Protein AF-A0A395CS21-F1 (afdb_monomer_lite)

Structure (mmCIF, N/CA/C/O backbone):
data_AF-A0A395CS21-F1
#
_entry.id   AF-A0A395CS21-F1
#
loop_
_atom_site.group_PDB
_atom_site.id
_atom_site.type_symbol
_atom_site.label_atom_id
_atom_site.label_alt_id
_atom_site.label_comp_id
_atom_site.label_asym_id
_atom_site.label_entity_id
_atom_site.label_seq_id
_atom_site.pdbx_PDB_ins_code
_atom_site.Cartn_x
_atom_site.Cartn_y
_atom_site.Cartn_z
_atom_site.occupancy
_atom_site.B_iso_or_equiv
_atom_site.auth_seq_id
_atom_site.auth_comp_id
_atom_site.auth_asym_id
_atom_site.auth_atom_id
_atom_site.pdbx_PDB_model_num
ATOM 1 N N . MET A 1 1 ? -6.197 -10.869 -9.735 1.00 60.12 1 MET A N 1
ATOM 2 C CA . MET A 1 1 ? -6.683 -9.755 -10.585 1.00 60.12 1 MET A CA 1
ATOM 3 C C . MET A 1 1 ? -5.500 -8.849 -10.855 1.00 60.12 1 MET A C 1
ATOM 5 O O . MET A 1 1 ? -4.784 -8.540 -9.909 1.00 60.12 1 MET A O 1
ATOM 9 N N . GLN A 1 2 ? -5.282 -8.472 -12.110 1.00 77.25 2 GLN A N 1
ATOM 10 C CA . GLN A 1 2 ? -4.218 -7.556 -12.510 1.00 77.25 2 GLN A CA 1
ATOM 11 C C . GLN A 1 2 ? -4.860 -6.333 -13.159 1.00 77.25 2 GLN A C 1
ATOM 13 O O . GLN A 1 2 ? -5.747 -6.489 -13.995 1.00 77.25 2 GLN A O 1
ATOM 18 N N . ALA A 1 3 ? -4.441 -5.139 -12.752 1.00 86.31 3 ALA A N 1
ATOM 19 C CA . ALA A 1 3 ? -4.806 -3.898 -13.426 1.00 86.31 3 ALA A CA 1
ATOM 20 C C . ALA A 1 3 ? -3.535 -3.237 -13.960 1.00 86.31 3 ALA A C 1
ATOM 22 O O . ALA A 1 3 ? -2.516 -3.216 -13.271 1.00 86.31 3 ALA A O 1
ATOM 23 N N . ARG A 1 4 ? -3.596 -2.723 -15.188 1.00 91.25 4 ARG A N 1
ATOM 24 C CA . ARG A 1 4 ? -2.520 -1.971 -15.841 1.00 91.25 4 ARG A CA 1
ATOM 25 C C . ARG A 1 4 ? -3.071 -0.616 -16.249 1.00 91.25 4 ARG A C 1
ATOM 27 O O . ARG A 1 4 ? -4.176 -0.540 -16.784 1.00 91.25 4 ARG A O 1
ATOM 34 N N . ARG A 1 5 ? -2.296 0.435 -16.016 1.00 93.00 5 ARG A N 1
ATOM 35 C CA . ARG A 1 5 ? -2.578 1.792 -16.472 1.00 93.00 5 ARG A CA 1
ATOM 36 C C . ARG A 1 5 ? -1.314 2.373 -17.088 1.00 93.00 5 ARG A C 1
ATOM 38 O O . ARG A 1 5 ? -0.289 2.443 -16.423 1.00 93.00 5 ARG A O 1
ATOM 45 N N . THR A 1 6 ? -1.412 2.836 -18.325 1.00 92.94 6 THR A N 1
ATOM 46 C CA . THR A 1 6 ? -0.354 3.618 -18.973 1.00 92.94 6 THR A CA 1
ATOM 47 C C . THR A 1 6 ? -0.595 5.101 -18.702 1.00 92.94 6 THR A C 1
ATOM 49 O O . THR A 1 6 ? -1.731 5.578 -18.782 1.00 92.94 6 THR A O 1
ATOM 52 N N . ALA A 1 7 ? 0.460 5.822 -18.343 1.00 92.06 7 ALA A N 1
ATOM 53 C CA . ALA A 1 7 ? 0.455 7.249 -18.061 1.00 92.06 7 ALA A CA 1
ATOM 54 C C . ALA A 1 7 ? 1.705 7.907 -18.682 1.00 92.06 7 ALA A C 1
ATOM 56 O O . ALA A 1 7 ? 2.623 7.200 -19.098 1.00 92.06 7 ALA A O 1
ATOM 57 N N . PRO A 1 8 ? 1.761 9.249 -18.780 1.00 93.62 8 PRO A N 1
ATOM 58 C CA . PRO A 1 8 ? 2.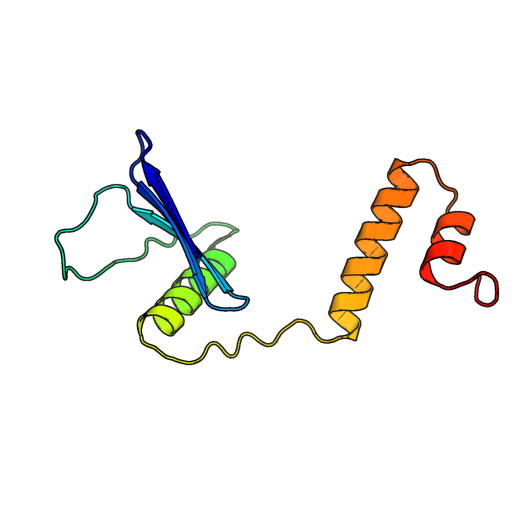924 9.940 -19.344 1.00 93.62 8 PRO A CA 1
ATOM 59 C C . PRO A 1 8 ? 4.240 9.679 -18.599 1.00 93.62 8 PRO A C 1
ATOM 61 O O . PRO A 1 8 ? 5.305 9.847 -19.179 1.00 93.62 8 PRO A O 1
ATOM 64 N N . ASP A 1 9 ? 4.168 9.285 -17.326 1.00 92.50 9 ASP A N 1
ATOM 65 C CA . ASP A 1 9 ? 5.314 8.943 -16.482 1.00 92.50 9 ASP A CA 1
ATOM 66 C C . ASP A 1 9 ? 5.683 7.450 -16.528 1.00 92.50 9 ASP A C 1
ATOM 68 O O . ASP A 1 9 ? 6.563 7.022 -15.787 1.00 92.50 9 ASP A O 1
ATOM 72 N N . GLY A 1 10 ? 5.018 6.654 -17.370 1.00 92.88 10 GLY A N 1
ATOM 73 C CA . GLY A 1 10 ? 5.276 5.229 -17.553 1.00 92.88 10 GLY A CA 1
ATOM 74 C C . GLY A 1 10 ? 4.075 4.346 -17.228 1.00 92.88 10 GLY A C 1
ATOM 75 O O . GLY A 1 10 ? 2.909 4.745 -17.306 1.00 92.88 10 GLY A O 1
ATOM 76 N N . GLU A 1 11 ? 4.354 3.094 -16.887 1.00 93.00 11 GLU A N 1
ATOM 77 C CA . GLU A 1 11 ? 3.336 2.077 -16.665 1.00 93.00 11 GLU A CA 1
ATOM 78 C C . GLU A 1 11 ? 3.134 1.765 -15.193 1.00 93.00 11 GLU A C 1
ATOM 80 O O . GLU A 1 11 ? 4.071 1.517 -14.440 1.00 93.00 11 GLU A O 1
ATOM 85 N N . HIS A 1 12 ? 1.870 1.721 -14.795 1.00 93.12 12 HIS A N 1
ATOM 86 C CA . HIS A 1 12 ? 1.445 1.418 -13.442 1.00 93.12 12 HIS A CA 1
ATOM 87 C C . HIS A 1 12 ? 0.727 0.074 -13.431 1.00 93.12 12 HIS A C 1
ATOM 89 O O . HIS A 1 12 ? -0.240 -0.131 -14.170 1.00 93.12 12 HIS A O 1
ATOM 95 N N . PHE A 1 13 ? 1.174 -0.838 -12.574 1.00 92.06 13 PHE A N 1
ATOM 96 C CA . PHE A 1 13 ? 0.582 -2.160 -12.412 1.00 92.06 13 PHE A CA 1
ATOM 97 C C . PHE A 1 13 ? 0.107 -2.370 -10.983 1.00 92.06 13 PHE A C 1
ATOM 99 O O . PHE A 1 13 ? 0.803 -2.045 -10.024 1.00 92.06 13 PHE A O 1
ATOM 106 N N . ILE A 1 14 ? -1.057 -2.996 -10.853 1.00 92.38 14 ILE A N 1
ATOM 107 C CA . ILE A 1 14 ? -1.552 -3.560 -9.604 1.00 92.38 14 ILE A CA 1
ATOM 108 C C . ILE A 1 14 ? -1.580 -5.074 -9.781 1.00 92.38 14 ILE A C 1
ATOM 110 O O . ILE A 1 14 ? -2.355 -5.595 -10.587 1.00 92.38 14 ILE A O 1
ATOM 114 N N . LEU A 1 15 ? -0.747 -5.776 -9.018 1.00 88.38 15 LEU A N 1
ATOM 115 C CA . LEU A 1 15 ? -0.692 -7.232 -8.970 1.00 88.38 15 LEU A CA 1
ATOM 116 C C . LEU A 1 15 ? -1.318 -7.707 -7.661 1.00 88.38 15 LEU A C 1
ATOM 118 O O . LEU A 1 15 ? -0.813 -7.399 -6.583 1.00 88.38 15 LEU A O 1
ATOM 122 N N . ARG A 1 16 ? -2.419 -8.460 -7.744 1.00 86.44 16 ARG A N 1
ATOM 123 C CA . ARG A 1 16 ? -3.076 -9.047 -6.566 1.00 86.44 16 ARG A CA 1
ATOM 124 C C . ARG A 1 16 ? -2.854 -10.548 -6.502 1.00 86.44 16 ARG A C 1
ATOM 126 O O . ARG A 1 16 ? -3.251 -11.258 -7.430 1.00 86.44 16 ARG A O 1
ATOM 133 N N . SER A 1 17 ? -2.329 -11.016 -5.373 1.00 77.25 17 SER A N 1
ATOM 134 C CA . SER A 1 17 ? -2.138 -12.429 -5.048 1.00 77.25 17 SER A CA 1
ATOM 135 C C . SER A 1 17 ? -2.700 -12.733 -3.662 1.00 77.25 17 SER A C 1
ATOM 137 O O . SER A 1 17 ? -2.101 -12.412 -2.637 1.00 77.25 17 SER A O 1
ATOM 139 N N . GLY A 1 18 ? -3.872 -13.368 -3.611 1.00 79.12 18 GLY A N 1
ATOM 140 C CA . GLY A 1 18 ? -4.559 -13.635 -2.348 1.00 79.12 18 GLY A CA 1
ATOM 141 C C . GLY A 1 18 ? -4.933 -12.336 -1.628 1.00 79.12 18 GLY A C 1
ATOM 142 O O . GLY A 1 18 ? -5.769 -11.581 -2.119 1.00 79.12 18 GLY A O 1
ATOM 143 N N . ARG A 1 19 ? -4.330 -12.094 -0.457 1.00 74.25 19 ARG A N 1
ATOM 144 C CA . ARG A 1 19 ? -4.513 -10.856 0.326 1.00 74.25 19 ARG A CA 1
ATOM 145 C C . ARG A 1 19 ? -3.471 -9.782 0.019 1.00 74.25 19 ARG A C 1
ATOM 147 O O . ARG A 1 19 ? -3.623 -8.663 0.500 1.00 74.25 19 ARG A O 1
ATOM 154 N N . ASP A 1 20 ? -2.440 -10.121 -0.745 1.00 78.88 20 ASP A N 1
ATOM 155 C CA . ASP A 1 20 ? -1.356 -9.206 -1.056 1.00 78.88 20 ASP A CA 1
ATOM 156 C C . ASP A 1 20 ? -1.671 -8.424 -2.330 1.00 78.88 20 ASP A C 1
ATOM 158 O O . ASP A 1 20 ? -2.116 -8.977 -3.341 1.00 78.88 20 ASP A O 1
ATOM 162 N N . GLU A 1 21 ? -1.428 -7.120 -2.266 1.00 87.56 21 GLU A N 1
ATOM 163 C CA . GLU A 1 21 ? -1.458 -6.216 -3.406 1.00 87.56 21 GLU A CA 1
ATOM 164 C C . GLU A 1 21 ? -0.072 -5.583 -3.556 1.00 87.56 21 GLU A C 1
ATOM 166 O O . GLU A 1 21 ? 0.485 -5.036 -2.601 1.00 87.56 21 GLU A O 1
ATOM 171 N N . HIS A 1 22 ? 0.483 -5.659 -4.763 1.00 89.12 22 HIS A N 1
ATOM 172 C CA . HIS A 1 22 ? 1.730 -5.007 -5.137 1.00 89.12 22 HIS A CA 1
ATOM 173 C C . HIS A 1 22 ? 1.438 -3.949 -6.192 1.00 89.12 22 HIS A C 1
ATOM 175 O O . HIS A 1 22 ? 0.848 -4.249 -7.230 1.00 89.12 22 HIS A O 1
ATOM 181 N N . GLN A 1 23 ? 1.864 -2.721 -5.917 1.00 91.31 23 GLN A N 1
ATOM 182 C CA . GLN A 1 23 ? 1.786 -1.608 -6.854 1.00 91.31 23 GLN A CA 1
ATOM 183 C C . GLN A 1 23 ? 3.181 -1.366 -7.423 1.00 91.31 23 GLN A C 1
ATOM 185 O O . GLN A 1 23 ? 4.145 -1.235 -6.667 1.00 91.31 23 GLN A O 1
ATOM 190 N N . LEU A 1 24 ? 3.285 -1.362 -8.747 1.00 91.25 24 LEU A N 1
ATOM 191 C CA . LEU A 1 24 ? 4.533 -1.185 -9.477 1.00 91.25 24 LEU A CA 1
ATOM 192 C C . LEU A 1 24 ? 4.389 0.016 -10.396 1.00 91.25 24 LEU A C 1
ATOM 194 O O . LEU A 1 24 ? 3.380 0.144 -11.086 1.00 91.25 24 LEU A O 1
ATOM 198 N N . TRP A 1 25 ? 5.426 0.839 -10.430 1.00 92.75 25 TRP A N 1
ATOM 199 C CA . TRP A 1 25 ? 5.606 1.879 -11.427 1.00 92.75 25 TRP A CA 1
ATOM 200 C C . TRP A 1 25 ? 6.863 1.547 -12.230 1.00 92.75 25 TRP A C 1
ATOM 202 O O . TRP A 1 25 ? 7.924 1.304 -11.653 1.00 92.75 25 TRP A O 1
ATOM 212 N N . ILE A 1 26 ? 6.711 1.475 -13.547 1.00 91.88 26 ILE A N 1
ATOM 213 C CA . ILE A 1 26 ? 7.748 1.110 -14.504 1.00 91.88 26 ILE A CA 1
ATOM 214 C C . ILE A 1 26 ? 7.853 2.272 -15.501 1.00 91.88 26 ILE A C 1
ATOM 216 O O . ILE A 1 26 ? 7.036 2.335 -16.422 1.00 91.88 26 ILE A O 1
ATOM 220 N N . PRO A 1 27 ? 8.795 3.215 -15.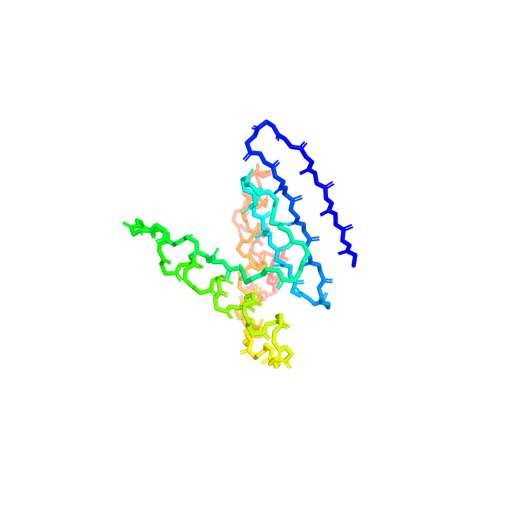304 1.00 90.56 27 PRO A N 1
ATOM 221 C CA . PRO A 1 27 ? 8.924 4.391 -16.166 1.00 90.56 27 PRO A CA 1
ATOM 222 C C . PRO A 1 27 ? 9.247 4.001 -17.610 1.00 90.56 27 PRO A C 1
ATOM 224 O O . PRO A 1 27 ? 8.602 4.483 -18.535 1.00 90.56 27 PRO A O 1
ATOM 227 N N . ASP A 1 28 ? 10.163 3.045 -17.772 1.00 86.19 28 ASP A N 1
ATOM 228 C CA . ASP A 1 28 ? 10.559 2.483 -19.058 1.00 86.19 28 ASP A CA 1
ATOM 229 C C . ASP A 1 28 ? 10.223 0.986 -19.083 1.00 86.19 28 ASP A C 1
ATOM 231 O O . ASP A 1 28 ? 10.850 0.210 -18.349 1.00 86.19 28 ASP A O 1
ATOM 235 N N . PRO A 1 29 ? 9.224 0.554 -19.876 1.00 79.38 29 PRO A N 1
ATOM 236 C CA . PRO A 1 29 ? 8.859 -0.851 -19.987 1.00 79.38 29 PRO A CA 1
ATOM 237 C C . PRO A 1 29 ? 10.067 -1.687 -20.431 1.00 79.38 29 PRO A C 1
ATOM 239 O O . PRO A 1 29 ? 10.620 -1.435 -21.506 1.00 79.38 29 PRO A O 1
ATOM 242 N N . PRO A 1 30 ? 10.505 -2.671 -19.630 1.00 81.25 30 PRO A N 1
ATOM 243 C CA . PRO A 1 30 ? 11.649 -3.491 -19.984 1.00 81.25 30 PRO A CA 1
ATOM 244 C C . PRO A 1 30 ? 11.297 -4.447 -21.126 1.00 81.25 30 PRO A C 1
ATOM 246 O O . PRO A 1 30 ? 10.137 -4.810 -21.320 1.00 81.25 30 PRO A O 1
ATOM 249 N N . LEU A 1 31 ? 12.319 -4.918 -21.841 1.00 85.19 31 LEU A N 1
ATOM 250 C CA . LEU A 1 31 ? 12.161 -6.054 -22.747 1.00 85.19 31 LEU A CA 1
ATOM 251 C C . LEU A 1 31 ? 11.743 -7.297 -21.955 1.00 85.19 31 LEU A C 1
ATOM 253 O O . LEU A 1 31 ? 12.188 -7.494 -20.816 1.00 85.19 31 LEU A O 1
ATOM 257 N N . ASP A 1 32 ? 10.948 -8.162 -22.579 1.00 81.50 32 ASP A N 1
ATOM 258 C CA . ASP A 1 32 ? 10.516 -9.419 -21.974 1.00 81.50 32 ASP A CA 1
ATOM 259 C C . ASP A 1 32 ? 11.717 -10.242 -21.477 1.00 81.50 32 ASP A C 1
ATOM 261 O O . ASP A 1 32 ? 12.728 -10.397 -22.162 1.00 81.50 32 ASP A O 1
ATOM 265 N N . GLY A 1 33 ? 11.612 -10.756 -20.249 1.00 82.19 33 GLY A N 1
ATOM 266 C CA . GLY A 1 33 ? 12.669 -11.542 -19.603 1.00 82.19 33 GLY A CA 1
ATOM 267 C C . GLY A 1 33 ? 13.810 -10.731 -18.976 1.00 82.19 33 GLY A C 1
ATOM 268 O O . GLY A 1 33 ? 14.703 -11.326 -18.371 1.00 82.19 33 GLY A O 1
ATOM 269 N N . SER A 1 34 ? 13.791 -9.397 -19.061 1.00 85.56 34 SER A N 1
ATOM 270 C CA . SER A 1 34 ? 14.799 -8.562 -18.394 1.00 85.56 34 SER A CA 1
ATOM 271 C C . SER A 1 34 ? 14.675 -8.616 -16.869 1.00 85.56 34 SER A C 1
ATOM 273 O O . SER A 1 34 ? 13.581 -8.713 -16.310 1.00 85.56 34 SER A O 1
ATOM 275 N N . ALA A 1 35 ? 15.812 -8.487 -16.182 1.00 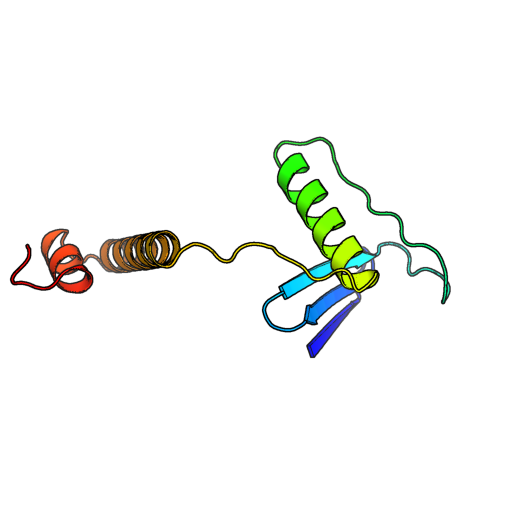84.50 35 ALA A N 1
ATOM 276 C CA . ALA A 1 35 ? 15.831 -8.321 -14.735 1.00 84.50 35 ALA A CA 1
ATOM 277 C C . ALA A 1 35 ? 15.200 -6.976 -14.336 1.00 84.50 35 ALA A C 1
ATOM 279 O O . ALA A 1 35 ? 15.475 -5.942 -14.944 1.00 84.50 35 ALA A O 1
ATOM 280 N N . LEU A 1 36 ? 14.383 -6.989 -13.281 1.00 86.06 36 LEU A N 1
ATOM 281 C CA . LEU A 1 36 ? 13.810 -5.781 -12.690 1.00 86.06 36 LEU A CA 1
ATOM 282 C C . LEU A 1 36 ? 14.727 -5.242 -11.590 1.00 86.06 36 LEU A C 1
ATOM 284 O O . LEU A 1 36 ? 15.149 -5.988 -10.705 1.00 86.06 36 LEU A O 1
ATOM 288 N N . ALA A 1 37 ? 14.970 -3.933 -11.607 1.00 89.12 37 ALA A N 1
ATOM 289 C CA . ALA A 1 37 ? 15.614 -3.210 -10.518 1.00 89.12 37 ALA A CA 1
ATOM 290 C C . ALA A 1 37 ? 14.575 -2.365 -9.767 1.00 89.12 37 ALA A C 1
ATOM 292 O O . ALA A 1 37 ? 13.742 -1.703 -10.382 1.00 89.12 37 ALA A O 1
ATOM 293 N N . ALA A 1 38 ? 14.628 -2.378 -8.434 1.00 91.00 38 ALA A N 1
ATOM 294 C CA . ALA A 1 38 ? 13.802 -1.510 -7.601 1.00 91.00 38 ALA A CA 1
ATOM 295 C C . ALA A 1 38 ? 14.603 -0.271 -7.188 1.00 91.00 38 ALA A C 1
ATOM 297 O O . ALA A 1 38 ? 15.678 -0.394 -6.603 1.00 91.00 38 ALA A O 1
ATOM 298 N N . ILE A 1 39 ? 14.059 0.917 -7.450 1.00 91.25 39 ILE A N 1
ATOM 299 C CA . ILE A 1 39 ? 14.615 2.179 -6.953 1.00 91.25 39 ILE A CA 1
ATOM 300 C C . ILE A 1 39 ? 13.985 2.467 -5.588 1.00 91.25 39 ILE A C 1
ATOM 302 O O . ILE A 1 39 ? 12.767 2.608 -5.472 1.00 91.25 39 ILE A O 1
ATOM 306 N N . VAL A 1 40 ? 14.813 2.549 -4.545 1.00 90.62 40 VAL A N 1
ATOM 307 C CA . VAL A 1 40 ? 14.378 2.871 -3.180 1.00 90.62 40 VAL A CA 1
ATOM 308 C C . VAL A 1 40 ? 15.011 4.192 -2.762 1.00 90.62 40 VAL A C 1
ATOM 310 O O . VAL A 1 40 ? 16.199 4.251 -2.459 1.00 90.62 40 VAL A O 1
ATOM 313 N N . SER A 1 41 ? 14.213 5.261 -2.745 1.00 91.25 41 SER A N 1
ATOM 314 C CA . SER A 1 41 ? 14.677 6.569 -2.273 1.00 91.25 41 SER A CA 1
ATOM 315 C C . SER A 1 41 ? 14.993 6.533 -0.777 1.00 91.25 41 SER A C 1
ATOM 317 O O . SER A 1 41 ? 14.227 5.958 0.003 1.00 91.25 41 SER A O 1
ATOM 319 N N . LEU A 1 42 ? 16.081 7.193 -0.380 1.00 93.19 42 LEU A N 1
ATOM 320 C CA . LEU A 1 42 ? 16.486 7.375 1.015 1.00 93.19 42 LEU A CA 1
ATOM 321 C C . LEU A 1 42 ? 15.805 8.621 1.610 1.00 93.19 42 LEU A C 1
ATOM 323 O O . LEU A 1 42 ? 16.436 9.654 1.805 1.00 93.19 42 LEU A O 1
ATOM 327 N N . ASP A 1 43 ? 14.499 8.535 1.849 1.00 92.12 43 ASP A N 1
ATOM 328 C CA . ASP A 1 43 ? 13.710 9.579 2.520 1.00 92.12 43 ASP A CA 1
ATOM 329 C C . ASP A 1 43 ? 12.924 8.988 3.708 1.00 92.12 43 ASP A C 1
ATOM 331 O O . ASP A 1 43 ? 13.094 7.821 4.055 1.00 92.12 43 ASP A O 1
ATOM 335 N N . GLU A 1 44 ? 12.044 9.760 4.346 1.00 92.38 44 GLU A N 1
ATOM 336 C CA . GLU A 1 44 ? 11.262 9.320 5.516 1.00 92.38 44 GLU A CA 1
ATOM 337 C C . GLU A 1 44 ? 10.413 8.051 5.293 1.00 92.38 44 GLU A C 1
ATOM 339 O O . GLU A 1 44 ? 10.021 7.363 6.241 1.00 92.38 44 GLU A O 1
ATOM 344 N N . ALA A 1 45 ? 10.090 7.727 4.042 1.00 89.31 45 ALA A N 1
ATOM 345 C CA . ALA A 1 45 ? 9.375 6.517 3.667 1.00 89.31 45 ALA A CA 1
ATOM 346 C C . ALA A 1 45 ? 10.295 5.353 3.255 1.00 89.31 45 ALA A C 1
ATOM 348 O O . ALA A 1 45 ? 9.770 4.290 2.906 1.00 89.31 45 ALA A O 1
ATOM 349 N N . GLU A 1 46 ? 11.623 5.504 3.325 1.00 89.31 46 GLU A N 1
ATOM 350 C CA . GLU A 1 46 ? 12.616 4.482 2.956 1.00 89.31 46 GLU A CA 1
ATOM 351 C C . GLU A 1 46 ? 12.303 3.117 3.582 1.00 89.31 46 GLU A C 1
ATOM 353 O O . GLU A 1 46 ? 12.119 2.172 2.805 1.00 89.31 46 GLU A O 1
ATOM 358 N N . PRO A 1 47 ? 12.050 2.989 4.906 1.00 89.94 47 PRO A N 1
ATOM 359 C CA . PRO A 1 47 ? 11.844 1.670 5.500 1.00 89.94 47 PRO A CA 1
ATOM 360 C C . PRO A 1 47 ? 10.600 0.975 4.938 1.00 89.94 47 PRO A C 1
ATOM 362 O O . PRO A 1 47 ? 10.545 -0.249 4.800 1.00 89.94 47 PRO A O 1
ATOM 365 N N . ARG A 1 48 ? 9.576 1.761 4.574 1.00 87.50 48 ARG A N 1
ATOM 366 C CA . ARG A 1 48 ? 8.345 1.247 3.963 1.00 87.50 48 ARG A CA 1
ATOM 367 C C . ARG A 1 48 ? 8.582 0.811 2.520 1.00 87.50 48 ARG A C 1
ATOM 369 O O . ARG A 1 48 ? 8.072 -0.244 2.136 1.00 87.50 48 ARG A O 1
ATOM 376 N N . ARG A 1 49 ? 9.344 1.584 1.737 1.00 88.94 49 ARG A N 1
ATOM 377 C CA . ARG A 1 49 ? 9.665 1.258 0.337 1.00 88.94 49 ARG A CA 1
ATOM 378 C C . ARG A 1 49 ? 10.613 0.065 0.226 1.00 88.94 49 ARG A C 1
ATOM 380 O O . ARG A 1 49 ? 10.317 -0.840 -0.549 1.00 88.94 49 ARG A O 1
ATOM 387 N N . ALA A 1 50 ? 11.657 -0.013 1.051 1.00 91.19 50 ALA A N 1
ATOM 388 C CA . ALA A 1 50 ? 12.540 -1.178 1.116 1.00 91.19 50 ALA A CA 1
ATOM 389 C C . ALA A 1 50 ? 11.762 -2.451 1.483 1.00 91.19 50 ALA A C 1
ATOM 391 O O . ALA A 1 50 ? 11.856 -3.476 0.802 1.00 91.19 50 ALA A O 1
ATOM 392 N N . ALA A 1 51 ? 10.899 -2.374 2.503 1.00 89.38 51 ALA A N 1
ATOM 393 C CA . ALA A 1 51 ? 10.039 -3.492 2.875 1.00 89.38 51 ALA A CA 1
ATOM 394 C C . ALA A 1 51 ? 9.063 -3.883 1.748 1.00 89.38 51 ALA A C 1
ATOM 396 O O . ALA A 1 51 ? 8.796 -5.070 1.558 1.00 89.38 51 ALA A O 1
ATOM 397 N N . ALA A 1 52 ? 8.525 -2.918 0.995 1.00 88.25 52 ALA A N 1
ATOM 398 C CA . ALA A 1 52 ? 7.658 -3.187 -0.153 1.00 88.25 52 ALA A CA 1
ATOM 399 C C . ALA A 1 52 ? 8.401 -3.899 -1.292 1.00 88.25 52 ALA A C 1
ATOM 401 O O . ALA A 1 52 ? 7.896 -4.907 -1.791 1.00 88.25 52 ALA A O 1
ATOM 402 N N . ALA A 1 53 ? 9.610 -3.445 -1.635 1.00 90.81 53 ALA A N 1
ATOM 403 C CA . ALA A 1 53 ? 10.463 -4.088 -2.632 1.00 90.81 53 ALA A CA 1
ATOM 404 C C . ALA A 1 53 ? 10.800 -5.535 -2.235 1.00 90.81 53 ALA A C 1
ATOM 406 O O . ALA A 1 53 ? 10.676 -6.450 -3.048 1.00 90.81 53 ALA A O 1
ATOM 407 N N . MET A 1 54 ? 11.128 -5.775 -0.961 1.00 89.00 54 MET A N 1
ATOM 408 C CA . MET A 1 54 ? 11.394 -7.125 -0.449 1.00 89.00 54 MET A CA 1
ATOM 409 C C . MET A 1 54 ? 10.164 -8.031 -0.457 1.00 89.00 54 MET A C 1
ATOM 411 O O . MET A 1 54 ? 10.278 -9.205 -0.812 1.00 89.00 54 MET A O 1
ATOM 415 N N . ARG A 1 55 ? 8.977 -7.511 -0.118 1.00 86.81 55 ARG A N 1
ATOM 416 C CA . ARG A 1 55 ? 7.727 -8.275 -0.266 1.00 86.81 55 ARG A CA 1
ATOM 417 C C . ARG A 1 55 ? 7.470 -8.635 -1.728 1.00 86.81 55 ARG A C 1
ATOM 419 O O . ARG A 1 55 ? 7.131 -9.777 -2.015 1.00 86.81 55 ARG A O 1
ATOM 426 N N . PHE A 1 56 ? 7.661 -7.695 -2.651 1.00 88.44 56 PHE A N 1
ATOM 427 C CA . PHE A 1 56 ? 7.495 -7.973 -4.075 1.00 88.44 56 PHE A CA 1
ATOM 428 C C . PHE A 1 56 ? 8.492 -9.027 -4.577 1.00 88.44 56 PHE A C 1
ATOM 430 O O . PHE A 1 56 ? 8.075 -9.990 -5.210 1.00 88.44 56 PHE A O 1
ATOM 437 N N . TRP A 1 57 ? 9.780 -8.916 -4.237 1.00 88.88 57 TRP A N 1
ATOM 438 C CA . TRP A 1 57 ? 10.790 -9.903 -4.638 1.00 88.88 57 TRP A CA 1
ATOM 439 C C . TRP A 1 57 ? 10.467 -11.312 -4.127 1.00 88.88 57 TRP A C 1
ATOM 441 O O . TRP A 1 57 ? 10.543 -12.279 -4.884 1.00 88.88 57 TRP A O 1
ATOM 451 N N . ARG A 1 58 ? 10.046 -11.444 -2.862 1.00 86.62 58 ARG A N 1
ATOM 452 C CA . ARG A 1 58 ? 9.611 -12.736 -2.306 1.00 86.62 58 ARG A CA 1
ATOM 453 C C . ARG A 1 58 ? 8.408 -13.293 -3.063 1.00 86.62 58 ARG A C 1
ATOM 455 O O . ARG A 1 58 ? 8.434 -14.456 -3.451 1.00 86.62 58 ARG A O 1
ATOM 462 N N . HIS A 1 59 ? 7.407 -12.455 -3.334 1.00 85.12 59 HIS A N 1
ATOM 463 C CA . HIS A 1 59 ? 6.245 -12.840 -4.132 1.00 85.12 59 HIS A CA 1
ATOM 464 C C . HIS A 1 59 ? 6.644 -13.323 -5.537 1.00 85.12 59 HIS A C 1
ATOM 466 O O . HIS A 1 59 ? 6.270 -14.425 -5.932 1.00 85.12 59 HIS A O 1
ATOM 472 N N . ALA A 1 60 ? 7.459 -12.545 -6.255 1.00 85.94 60 ALA A N 1
ATOM 473 C CA . ALA A 1 60 ? 7.901 -12.844 -7.617 1.00 85.94 60 ALA A CA 1
ATOM 474 C C . ALA A 1 60 ? 8.793 -14.095 -7.710 1.00 85.94 60 ALA A C 1
ATOM 476 O O . ALA A 1 60 ? 8.788 -14.781 -8.726 1.00 85.94 60 ALA A O 1
ATOM 477 N N . THR A 1 61 ? 9.535 -14.420 -6.647 1.00 87.00 61 THR A N 1
ATOM 478 C CA . THR A 1 61 ? 10.397 -15.615 -6.577 1.00 87.00 61 THR A CA 1
ATOM 479 C C . THR A 1 61 ? 9.697 -16.838 -5.975 1.00 87.00 61 THR A C 1
ATOM 481 O O . THR A 1 61 ? 10.342 -17.855 -5.727 1.00 87.00 61 THR A O 1
ATOM 484 N N . GLY A 1 62 ? 8.386 -16.764 -5.711 1.00 82.50 62 GLY A N 1
ATOM 485 C CA . GLY A 1 62 ? 7.620 -17.866 -5.121 1.00 82.50 62 GLY A CA 1
ATOM 486 C C . GLY A 1 62 ? 7.941 -18.142 -3.646 1.00 82.50 62 GLY A C 1
ATOM 487 O O . GLY A 1 62 ? 7.494 -19.147 -3.091 1.00 82.50 62 GLY A O 1
ATOM 488 N N . GLN A 1 63 ? 8.685 -17.257 -2.978 1.00 77.69 63 GLN A N 1
ATOM 489 C CA . GLN A 1 63 ? 8.895 -17.343 -1.537 1.00 77.69 63 GLN A CA 1
ATOM 490 C C . GLN A 1 63 ? 7.613 -16.918 -0.825 1.00 77.69 63 GLN A C 1
ATOM 492 O O . GLN A 1 63 ? 7.132 -15.795 -0.992 1.00 77.69 63 GLN A O 1
ATOM 497 N N . ARG A 1 64 ? 7.052 -17.817 -0.008 1.00 63.09 64 ARG A N 1
ATOM 498 C CA . ARG A 1 64 ? 5.828 -17.532 0.750 1.00 63.09 64 ARG A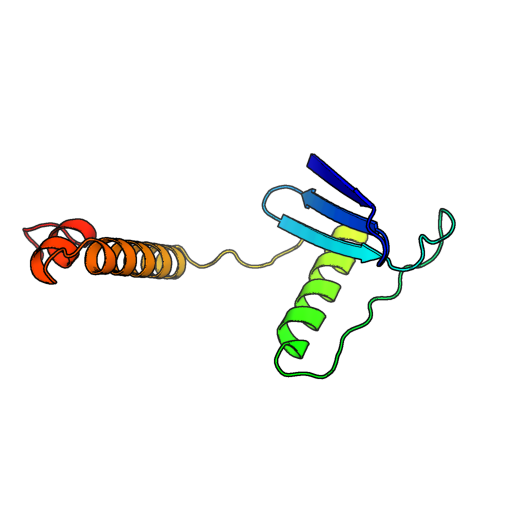 CA 1
ATOM 499 C C . ARG A 1 64 ? 6.031 -16.280 1.600 1.00 63.09 64 ARG A C 1
ATOM 501 O O . ARG A 1 64 ? 6.949 -16.201 2.417 1.00 63.09 64 ARG A O 1
ATOM 508 N N . LEU A 1 65 ? 5.152 -15.305 1.399 1.00 61.97 65 LEU A N 1
ATOM 509 C CA . LEU A 1 65 ? 5.060 -14.128 2.242 1.00 61.97 65 LEU A CA 1
ATOM 510 C C . LEU A 1 65 ? 4.483 -14.544 3.595 1.00 61.97 65 LEU A C 1
ATOM 512 O O . LEU A 1 65 ? 3.281 -14.730 3.736 1.00 61.97 65 LEU A O 1
ATOM 516 N N . ASN A 1 66 ? 5.341 -14.654 4.605 1.00 58.06 66 ASN A N 1
ATOM 517 C CA . ASN A 1 66 ? 4.910 -14.641 6.000 1.00 58.06 66 ASN A CA 1
ATOM 518 C C . ASN A 1 66 ? 4.925 -13.187 6.489 1.00 58.06 66 ASN A C 1
ATOM 520 O O . ASN A 1 66 ? 5.651 -12.834 7.413 1.00 58.06 66 ASN A O 1
ATOM 524 N N . ALA A 1 67 ? 4.205 -12.293 5.806 1.00 60.59 67 ALA A N 1
ATOM 525 C CA . ALA A 1 67 ? 3.858 -11.035 6.449 1.00 60.59 67 ALA A CA 1
ATOM 526 C C . ALA A 1 67 ? 2.792 -11.395 7.481 1.00 60.59 67 ALA A C 1
ATOM 528 O O . ALA A 1 67 ? 1.654 -11.681 7.103 1.00 60.59 67 ALA A O 1
ATOM 529 N N . ASP A 1 68 ? 3.173 -11.462 8.759 1.00 62.12 68 ASP A N 1
ATOM 530 C CA . ASP A 1 68 ? 2.219 -11.826 9.797 1.00 62.12 68 ASP A CA 1
ATOM 531 C C . ASP A 1 68 ? 1.049 -10.839 9.743 1.00 62.12 68 ASP A C 1
ATOM 533 O O . ASP A 1 68 ? 1.249 -9.625 9.906 1.00 62.12 68 ASP A O 1
ATOM 537 N N . PRO A 1 69 ? -0.180 -11.316 9.475 1.00 67.50 69 PRO A N 1
ATOM 538 C CA . PRO A 1 69 ? -1.333 -10.443 9.509 1.00 67.50 69 PRO A CA 1
ATOM 539 C C . PRO A 1 69 ? -1.392 -9.787 10.894 1.00 67.50 69 PRO A C 1
ATOM 541 O O . PRO A 1 69 ? -1.011 -10.417 11.887 1.00 67.50 69 PRO A O 1
ATOM 544 N N . PRO A 1 70 ? -1.882 -8.536 11.003 1.00 75.44 70 PRO A N 1
ATOM 545 C CA . PRO A 1 70 ? -2.048 -7.913 12.305 1.00 75.44 70 PRO A CA 1
ATOM 546 C C . PRO A 1 70 ? -2.819 -8.872 13.207 1.00 75.44 70 PRO A C 1
ATOM 548 O O . PRO A 1 70 ? -3.846 -9.424 12.797 1.00 75.44 70 PRO A O 1
ATOM 551 N N . THR A 1 71 ? -2.301 -9.074 14.421 1.00 86.00 71 THR A N 1
ATOM 552 C CA . THR A 1 71 ? -2.945 -9.945 15.404 1.00 86.00 71 THR A CA 1
ATOM 553 C C . THR A 1 71 ? -4.413 -9.540 15.560 1.00 86.00 71 THR A C 1
ATOM 555 O O . THR A 1 71 ? -4.732 -8.355 15.396 1.00 86.00 71 THR A O 1
ATOM 558 N N . PRO A 1 72 ? -5.326 -10.468 15.899 1.00 88.50 72 PRO A N 1
ATOM 559 C CA . PRO A 1 72 ? -6.748 -10.150 16.032 1.00 88.50 72 PRO A CA 1
ATOM 560 C C . PRO A 1 72 ? -7.008 -8.904 16.893 1.00 88.50 72 PRO A C 1
ATOM 562 O O . PRO A 1 72 ? -7.766 -8.023 16.497 1.00 88.50 72 PRO A O 1
ATOM 565 N N . LYS A 1 73 ? -6.266 -8.755 18.000 1.00 90.38 73 LYS A N 1
ATOM 566 C CA . LYS A 1 73 ? -6.318 -7.578 18.880 1.00 90.38 73 LYS A CA 1
ATOM 567 C C . LYS A 1 73 ? -5.856 -6.288 18.193 1.00 90.38 73 LYS A C 1
ATOM 569 O O . LYS A 1 73 ? -6.472 -5.242 18.376 1.00 90.38 73 LYS A O 1
ATOM 574 N N . ARG A 1 74 ? -4.778 -6.329 17.399 1.00 89.44 74 ARG A N 1
ATOM 575 C CA . ARG A 1 74 ? -4.305 -5.158 16.640 1.00 89.44 74 ARG A CA 1
ATOM 576 C C . ARG A 1 74 ? -5.311 -4.759 15.563 1.00 89.44 74 ARG A C 1
ATOM 578 O O . ARG A 1 74 ? -5.572 -3.571 15.413 1.00 89.44 74 ARG A O 1
ATOM 585 N N . ARG A 1 75 ? -5.901 -5.733 14.862 1.00 90.81 75 ARG A N 1
ATOM 586 C CA . ARG A 1 75 ? -6.956 -5.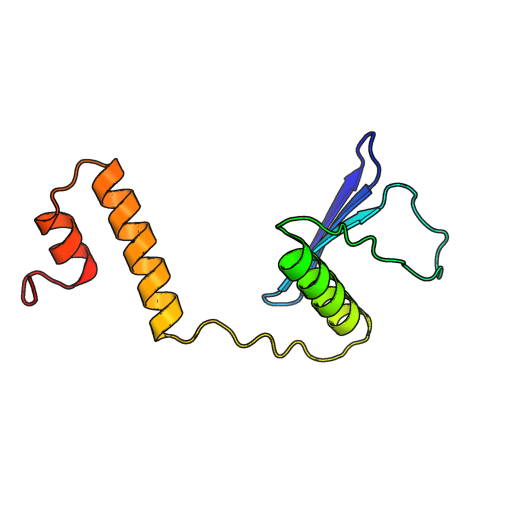482 13.871 1.00 90.81 75 ARG A CA 1
ATOM 587 C C . ARG A 1 75 ? -8.188 -4.847 14.518 1.00 90.81 75 ARG A C 1
ATOM 589 O O . ARG A 1 75 ? -8.648 -3.828 14.024 1.00 90.81 75 ARG A O 1
ATOM 596 N N . GLN A 1 76 ? -8.656 -5.394 15.640 1.00 93.25 76 GLN A N 1
ATOM 597 C CA . GLN A 1 76 ? -9.789 -4.843 16.387 1.00 93.25 76 GLN A CA 1
ATOM 598 C C . GLN A 1 76 ? -9.530 -3.401 16.841 1.00 93.25 76 GLN A C 1
ATOM 600 O O . GLN A 1 76 ? -10.399 -2.551 16.708 1.00 93.25 76 GLN A O 1
ATOM 605 N N . ARG A 1 77 ? -8.323 -3.096 17.341 1.00 93.69 77 ARG A N 1
ATOM 606 C CA . ARG A 1 77 ? -7.968 -1.719 17.722 1.00 93.69 77 ARG A CA 1
ATOM 607 C C . ARG A 1 77 ? -8.037 -0.753 16.542 1.00 93.69 77 ARG A C 1
ATOM 609 O O . ARG A 1 77 ? -8.559 0.337 16.715 1.00 93.69 77 ARG A O 1
ATOM 616 N N . ILE A 1 78 ? -7.527 -1.146 15.373 1.00 94.88 78 ILE A N 1
ATOM 617 C CA . ILE A 1 78 ? -7.584 -0.312 14.162 1.00 94.88 78 ILE A CA 1
ATOM 618 C C . ILE A 1 78 ? -9.040 -0.068 13.753 1.00 94.88 78 ILE A C 1
ATOM 620 O O . ILE A 1 78 ? -9.415 1.076 13.529 1.00 94.88 78 ILE A O 1
ATOM 624 N N . ASP A 1 79 ? -9.858 -1.122 13.714 1.00 95.19 79 ASP A N 1
ATOM 625 C CA . ASP A 1 79 ? -11.285 -1.028 13.384 1.00 95.19 79 ASP A CA 1
ATOM 626 C C . ASP A 1 79 ? -12.035 -0.106 14.359 1.00 95.19 79 ASP A C 1
ATOM 628 O O . ASP A 1 79 ? -12.722 0.814 13.926 1.00 95.19 79 ASP A O 1
ATOM 632 N N . HIS A 1 80 ? -11.825 -0.256 15.671 1.00 95.94 80 HIS A N 1
ATOM 633 C CA . HIS A 1 80 ? -12.420 0.643 16.662 1.00 95.94 80 HIS A CA 1
ATOM 634 C C . HIS A 1 80 ? -11.955 2.093 16.511 1.00 95.94 80 HIS A C 1
ATOM 636 O O . HIS A 1 80 ? -12.772 2.997 16.633 1.00 95.94 80 HIS A O 1
ATOM 642 N N . THR A 1 81 ? -10.668 2.338 16.247 1.00 96.88 81 THR A N 1
ATOM 643 C CA . THR A 1 81 ? -10.163 3.704 16.042 1.00 96.88 81 THR A CA 1
ATOM 644 C C . THR A 1 81 ? -10.798 4.356 14.817 1.00 96.88 81 THR A C 1
ATOM 646 O O . THR A 1 81 ? -11.182 5.519 14.898 1.00 96.88 81 THR A O 1
ATOM 649 N N . LEU A 1 82 ? -10.944 3.619 13.713 1.00 97.56 82 LEU A N 1
ATOM 650 C CA . LEU A 1 82 ? -11.597 4.131 12.507 1.00 97.56 82 LEU A CA 1
ATOM 651 C C . LEU A 1 82 ? -13.078 4.425 12.762 1.00 97.56 82 LEU A C 1
ATOM 653 O O . LEU A 1 82 ? -13.524 5.533 12.504 1.00 97.56 82 LEU A O 1
ATOM 657 N N . ARG A 1 83 ? -13.810 3.499 13.387 1.00 97.44 83 ARG A N 1
ATOM 658 C CA . ARG A 1 83 ? -15.223 3.717 13.739 1.00 97.44 83 ARG A CA 1
ATOM 659 C C . ARG A 1 83 ? -15.425 4.867 14.728 1.00 97.44 83 ARG A C 1
ATOM 661 O O . ARG A 1 83 ? -16.398 5.605 14.612 1.00 97.44 83 ARG A O 1
ATOM 668 N N . ALA A 1 84 ? -14.518 5.034 15.693 1.00 97.94 84 ALA A N 1
ATOM 669 C CA . ALA A 1 84 ? -14.545 6.167 16.615 1.00 97.94 84 ALA A CA 1
ATOM 670 C C . ALA A 1 84 ? -14.357 7.495 15.876 1.00 97.94 84 ALA A C 1
ATOM 672 O O . ALA A 1 84 ? -15.074 8.454 16.152 1.00 97.94 84 ALA A O 1
ATOM 673 N N . LEU A 1 85 ? -13.407 7.539 14.935 1.00 98.06 85 LEU A N 1
ATOM 674 C CA . LEU A 1 85 ? -13.181 8.701 14.083 1.00 98.06 85 LEU A CA 1
ATOM 675 C C . LEU A 1 85 ? -14.421 9.002 13.234 1.00 98.06 85 LEU A C 1
ATOM 677 O O . LEU A 1 85 ? -14.875 10.141 13.237 1.00 98.06 85 LEU A O 1
ATOM 681 N N . ASP A 1 86 ? -14.998 7.996 12.577 1.00 98.12 86 ASP A N 1
ATOM 682 C CA . ASP A 1 86 ? -16.201 8.151 11.752 1.00 98.12 86 ASP A CA 1
ATOM 683 C C . ASP A 1 86 ? -17.385 8.688 12.573 1.00 98.12 86 ASP A C 1
ATOM 685 O O . ASP A 1 86 ? -18.072 9.620 12.149 1.00 98.12 86 ASP A O 1
ATOM 689 N N . GLY A 1 87 ? -17.596 8.154 13.782 1.00 97.75 87 GLY A N 1
ATOM 690 C CA . GLY A 1 87 ? -18.624 8.635 14.706 1.00 97.75 87 GLY A CA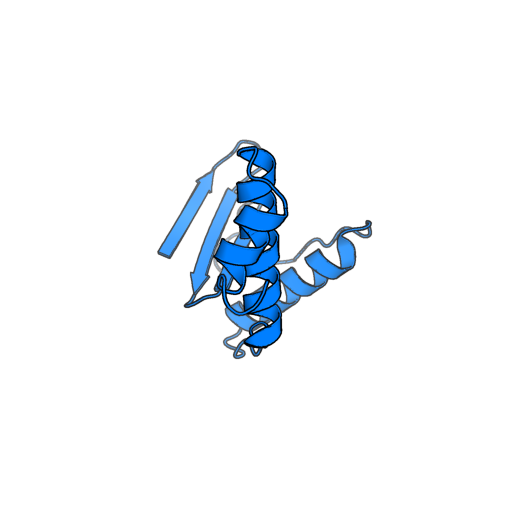 1
ATOM 691 C C . GLY A 1 87 ? -18.376 10.074 15.161 1.00 97.75 87 GLY A C 1
ATOM 692 O O . GLY A 1 87 ? -19.291 10.896 15.132 1.00 97.75 87 GLY A O 1
ATOM 693 N N . HIS A 1 88 ? -17.132 10.408 15.511 1.00 97.81 88 HIS A N 1
ATOM 694 C CA . HIS A 1 88 ? -16.759 11.764 15.910 1.00 97.81 88 HIS A CA 1
ATOM 695 C C . HIS A 1 88 ? -16.972 12.774 14.775 1.00 97.81 88 HIS A C 1
ATOM 697 O O . HIS A 1 88 ? -17.568 13.827 14.992 1.00 97.81 88 HIS A O 1
ATOM 703 N N . LEU A 1 89 ? -16.548 12.433 13.554 1.00 98.38 89 LEU A N 1
ATOM 704 C CA . LEU A 1 89 ? -16.765 13.252 12.356 1.00 98.38 89 LEU A CA 1
ATOM 705 C C . LEU A 1 89 ? -18.254 13.395 12.005 1.00 98.38 89 LEU A C 1
ATOM 707 O O . LEU A 1 89 ? -18.647 14.401 11.421 1.00 98.38 89 LEU A O 1
ATOM 711 N N . SER A 1 90 ? -19.082 12.427 12.402 1.00 97.88 90 SER A N 1
ATOM 712 C CA . SER A 1 90 ? -20.544 12.474 12.266 1.00 97.88 90 SER A CA 1
ATOM 713 C C . SER A 1 90 ? -21.242 13.243 13.399 1.00 97.88 90 SER A C 1
ATOM 715 O O . SER A 1 90 ? -22.468 13.316 13.420 1.00 97.88 90 SER A O 1
ATOM 717 N N . GLY A 1 91 ? -20.491 13.814 14.349 1.00 97.94 91 GLY A N 1
ATOM 718 C CA . GLY A 1 91 ? -21.028 14.592 15.469 1.00 97.94 91 GLY A CA 1
ATOM 719 C C . GLY A 1 91 ? -21.575 13.761 16.634 1.00 97.94 91 GLY A C 1
ATOM 720 O O . GLY A 1 91 ? -22.237 14.318 17.508 1.00 97.94 91 GLY A O 1
ATOM 721 N N . ALA A 1 92 ? -21.311 12.451 16.672 1.00 97.88 92 ALA A N 1
ATOM 722 C CA . ALA A 1 92 ? -21.702 11.607 17.796 1.00 97.88 92 ALA A CA 1
ATOM 723 C C . ALA A 1 92 ? -20.959 12.020 19.076 1.00 97.88 92 ALA A C 1
ATOM 725 O O . ALA A 1 92 ? -19.785 12.412 19.039 1.00 97.88 92 ALA A O 1
ATOM 726 N N . SER A 1 93 ? -21.626 11.908 20.227 1.00 97.62 93 SER A N 1
ATOM 727 C CA . SER A 1 93 ? -20.955 12.154 21.499 1.00 97.62 93 SER A CA 1
ATOM 728 C C . SER A 1 93 ? -19.932 11.051 21.789 1.00 97.62 93 SER A C 1
ATOM 730 O O . SER A 1 93 ? -20.027 9.929 21.288 1.00 97.62 93 SER A O 1
ATOM 732 N N . TYR A 1 94 ? -18.961 11.337 22.661 1.00 96.44 94 TYR A N 1
ATOM 733 C CA . TYR A 1 94 ? -18.028 10.309 23.135 1.00 96.44 94 TYR A CA 1
ATOM 734 C C . TYR A 1 94 ? -18.746 9.102 23.747 1.00 96.44 94 TYR A C 1
ATOM 736 O O . TYR A 1 94 ? -18.256 7.981 23.624 1.00 96.44 94 TYR A O 1
ATOM 744 N N . ARG A 1 95 ? -19.904 9.333 24.377 1.00 96.38 95 ARG A N 1
ATOM 745 C CA . ARG A 1 95 ? -20.726 8.276 24.957 1.00 96.38 95 ARG A CA 1
ATOM 746 C C . ARG A 1 95 ? -21.333 7.394 23.871 1.00 96.38 95 ARG A C 1
ATOM 748 O O . ARG A 1 95 ? -21.122 6.191 23.919 1.00 96.38 95 ARG A O 1
ATOM 755 N N . ASP A 1 96 ? -21.978 7.981 22.865 1.00 97.56 96 ASP A N 1
ATOM 756 C CA . ASP A 1 96 ? -22.586 7.222 21.759 1.00 97.56 96 ASP A CA 1
ATOM 757 C C . ASP A 1 96 ? -21.535 6.384 21.013 1.00 97.56 96 ASP A C 1
ATOM 759 O O . ASP A 1 96 ? -21.765 5.225 20.668 1.00 97.56 96 ASP A O 1
ATOM 763 N N . ILE A 1 97 ? -20.338 6.951 20.814 1.00 98.00 97 ILE A N 1
ATOM 764 C CA . ILE A 1 97 ? -19.203 6.242 20.214 1.00 98.00 97 ILE A CA 1
ATOM 765 C C . ILE A 1 97 ? -18.779 5.067 21.100 1.00 98.00 97 ILE A C 1
ATOM 767 O O . ILE A 1 97 ? -18.610 3.952 20.607 1.00 98.00 97 ILE A O 1
ATOM 771 N N . ALA A 1 98 ? -18.597 5.290 22.403 1.00 96.81 98 ALA A N 1
ATOM 772 C CA . ALA A 1 98 ? -18.196 4.234 23.323 1.00 96.81 98 ALA A CA 1
ATOM 773 C C . ALA A 1 98 ? -19.244 3.111 23.379 1.00 96.81 98 ALA A C 1
ATOM 775 O O . ALA A 1 98 ? -18.874 1.938 23.303 1.00 96.81 98 ALA A O 1
ATOM 776 N N . GLU A 1 99 ? -20.533 3.451 23.446 1.00 97.19 99 GLU A N 1
ATOM 777 C CA . GLU A 1 99 ? -21.632 2.480 23.482 1.00 97.19 99 GLU A CA 1
ATOM 778 C C . GLU A 1 99 ? -21.684 1.667 22.179 1.00 97.19 99 GLU A C 1
ATOM 780 O O . GLU A 1 99 ? -21.809 0.443 22.226 1.00 97.19 99 GLU A O 1
ATOM 785 N N . GLY A 1 100 ? -21.464 2.300 21.022 1.00 95.31 100 GLY A N 1
ATOM 786 C CA . GLY A 1 100 ? -21.390 1.614 19.728 1.00 95.31 100 GLY A CA 1
ATOM 787 C C . GLY A 1 100 ? -20.181 0.679 19.563 1.00 95.31 100 GLY A C 1
ATOM 788 O O . GLY A 1 100 ? -20.272 -0.322 18.850 1.00 95.31 100 GLY A O 1
ATOM 789 N N . LEU A 1 101 ? -19.047 0.969 20.212 1.00 95.56 101 LEU A N 1
ATOM 790 C CA . LEU A 1 101 ? -17.832 0.139 20.133 1.00 95.56 101 LEU A CA 1
ATOM 791 C C . LEU A 1 101 ? -17.782 -0.971 21.185 1.00 95.56 101 LEU A C 1
ATOM 793 O O . LEU A 1 101 ? -17.194 -2.028 20.949 1.00 95.56 101 LEU A O 1
ATOM 797 N N . PHE A 1 102 ? -18.338 -0.719 22.368 1.00 94.62 102 PHE A N 1
ATOM 798 C CA . PHE A 1 102 ? -18.134 -1.562 23.542 1.00 94.62 102 PHE A CA 1
ATOM 799 C C . PHE A 1 102 ? -19.420 -2.155 24.119 1.00 94.62 102 PHE A C 1
ATOM 801 O O . PHE A 1 102 ? -19.303 -3.123 24.876 1.00 94.62 102 PHE A O 1
ATOM 808 N N . GLY A 1 103 ? -20.590 -1.648 23.722 1.00 94.06 103 GLY A N 1
ATOM 809 C CA . GLY A 1 103 ? -21.899 -1.967 24.290 1.00 94.06 103 GLY A CA 1
ATOM 810 C C . GLY A 1 103 ? -22.240 -1.074 25.485 1.00 94.06 103 GLY A C 1
ATOM 811 O O . GLY A 1 103 ? -21.355 -0.711 26.256 1.00 94.06 103 GLY A O 1
ATOM 812 N N . SER A 1 104 ? -23.526 -0.758 25.661 1.00 92.31 104 SER A N 1
ATOM 813 C CA . SER A 1 104 ? -24.030 0.088 26.756 1.00 92.31 104 SER A CA 1
ATOM 814 C C . SER A 1 104 ? -23.715 -0.460 28.147 1.00 92.31 104 SER A C 1
ATOM 816 O O . SER A 1 104 ? -23.440 0.305 29.059 1.00 92.31 104 SER A O 1
ATOM 818 N N . ASP A 1 105 ? -23.668 -1.783 28.306 1.00 94.44 105 ASP A N 1
ATOM 819 C CA . ASP A 1 105 ? -23.360 -2.425 29.593 1.00 94.44 105 ASP A CA 1
ATOM 820 C C . ASP A 1 105 ? -21.888 -2.243 30.021 1.00 94.44 105 ASP A C 1
ATOM 822 O O . ASP A 1 105 ? -21.493 -2.656 31.112 1.00 94.44 105 ASP A O 1
ATOM 826 N N . ARG A 1 106 ? -21.046 -1.680 29.142 1.00 87.69 106 ARG A N 1
ATOM 827 C CA . ARG A 1 106 ? -19.594 -1.533 29.321 1.00 87.69 106 ARG A CA 1
ATOM 828 C C . ARG A 1 106 ? -19.110 -0.073 29.302 1.00 87.69 106 ARG A C 1
ATOM 830 O O . ARG A 1 106 ? -17.893 0.125 29.243 1.00 87.69 106 ARG A O 1
ATOM 837 N N . VAL A 1 107 ? -20.020 0.908 29.330 1.00 87.19 107 VAL A N 1
ATOM 838 C CA . VAL A 1 107 ? -19.762 2.363 29.219 1.00 87.19 107 VAL A CA 1
ATOM 839 C C . VAL A 1 107 ? -20.413 3.113 30.369 1.00 87.19 107 VAL A C 1
ATOM 841 O O . VAL A 1 107 ? -19.720 3.980 30.944 1.00 87.19 107 VAL A O 1
#

Foldseek 3Di:
DKDWDQDCQGIWIWDDDPPDTAIDGDSDDDDPPDDDDQDADPDPCRVVSVVSVVQVVCVVVVNDDPPPDPDPVRVLVVVLVVQLVVCVVVVHDPLRSCCVSPNPVGD

pLDDT: mean 88.49, std 8.96, range [58.06, 98.38]

Secondary structure (DSSP, 8-state):
-EEEEEETTEEEEEEEETTEEEEEEESSPPPTTPPP------STTHHHHHHHHHHHHHHHTT-----PPPPHHHHHHHHHHHHHHHHHHTT--HHHHHHHHH-GGG-

Sequence (107 aa):
MQARRTAPDGEHFILRSGRDEHQLWIPDPPLDGSALAAIVSLDEAEPRRAAAAMRFWRHATGQRLNADPPTPKRRQRIDHTLRALDGHLSGASYRDIAEGLFGSDRV

Radius of gyration: 20.28 Å; chains: 1; bounding box: 40×32×52 Å